Protein AF-A0A3S0XCG2-F1 (afdb_monomer)

Foldseek 3Di:
DVVVVVVVVVVVVVVVVVVVVVVVVVVVVVVVVVVVVVVVVVVVVVVVVVVVVVVVVVVVVVVVVVVVVVVVVVVVVVVVVVVVVVVVVVVVVVVVCVVVPQFPWDFDDWDDDPPWIWTWTWGDDPNDTDIDIDTDNDPVVRSVVVVVVVVPPDDDDPDDDD

Secondary structure (DSSP, 8-state):
-HHHHHHHHHHHHHHHHHHHHHHHHHHHHHHHHHHHHHHHHHHHHHHHHHHHHHHHHHHHHHHHHHHHHHHHHHHHHHHHHHHHHHHHHHHHHHHHHHHHSPP--EEEEEEE-SS-EEEEEEEEETTEEEEEEEEESSHHHHHHHHHHHHHS----------

Radius of gyration: 55.1 Å; Cα contacts (8 Å, |Δi|>4): 75; chains: 1; bounding box: 110×29×141 Å

pLDDT: mean 77.18, std 21.0, range [26.95, 97.75]

Solvent-accessible surface area (backbone atoms only — not comparable to full-atom values): 9297 Å² total; per-residue (Å²): 118,70,75,60,56,61,51,50,55,54,49,52,54,52,51,52,52,50,53,53,49,52,50,50,52,50,52,50,54,51,52,53,51,53,51,52,51,52,52,52,51,51,52,51,50,53,52,49,50,52,52,48,58,47,51,52,50,52,50,52,53,49,52,52,51,49,54,52,51,53,53,51,50,53,54,50,52,53,54,48,54,54,50,50,52,54,48,53,52,50,51,52,51,52,51,52,47,61,73,70,44,80,74,75,65,49,78,74,50,81,48,86,52,103,83,45,34,39,40,32,37,32,42,76,50,96,92,48,71,48,77,44,79,42,77,28,90,44,74,66,60,39,51,50,55,46,59,58,49,72,71,45,90,63,86,75,79,93,80,76,93,129

Structure (mmCIF, N/CA/C/O backbone):
data_AF-A0A3S0XCG2-F1
#
_entry.id   AF-A0A3S0XCG2-F1
#
loop_
_atom_site.group_PDB
_atom_site.id
_atom_site.type_symbol
_atom_site.label_atom_id
_atom_site.label_alt_id
_atom_site.label_comp_id
_atom_site.label_asym_id
_atom_site.label_entity_id
_atom_site.label_seq_id
_atom_site.pdbx_PDB_ins_code
_atom_site.Cartn_x
_atom_site.Cartn_y
_atom_site.Cartn_z
_atom_site.occupancy
_atom_site.B_iso_or_equiv
_atom_site.auth_seq_id
_atom_site.auth_comp_id
_atom_site.auth_asym_id
_atom_site.auth_atom_id
_atom_site.pdbx_PDB_model_num
ATOM 1 N N . MET A 1 1 ? 45.128 7.346 -81.185 1.00 45.97 1 MET A N 1
ATOM 2 C CA . MET A 1 1 ? 44.926 6.192 -80.279 1.00 45.97 1 MET A CA 1
ATOM 3 C C . MET A 1 1 ? 45.105 6.540 -78.795 1.00 45.97 1 MET A C 1
ATOM 5 O O . MET A 1 1 ? 44.350 6.012 -77.997 1.00 45.97 1 MET A O 1
ATOM 9 N N . LEU A 1 2 ? 45.989 7.477 -78.410 1.00 49.69 2 LEU A N 1
ATOM 10 C CA . LEU A 1 2 ? 46.191 7.889 -77.002 1.00 49.69 2 LEU A CA 1
ATOM 11 C C . LEU A 1 2 ? 44.972 8.533 -76.300 1.00 49.69 2 LEU A C 1
ATOM 13 O O . LEU A 1 2 ? 44.806 8.362 -75.099 1.00 49.69 2 LEU A O 1
ATOM 17 N N . VAL A 1 3 ? 44.083 9.217 -77.029 1.00 53.00 3 VAL A N 1
ATOM 18 C CA . VAL A 1 3 ? 42.888 9.872 -76.443 1.00 53.00 3 VAL A CA 1
ATOM 19 C C . VAL A 1 3 ? 41.839 8.861 -75.947 1.00 53.00 3 VAL A C 1
ATOM 21 O O . VAL A 1 3 ? 41.052 9.173 -75.059 1.00 53.00 3 VAL A O 1
ATOM 24 N N . ALA A 1 4 ? 41.835 7.636 -76.485 1.00 52.88 4 ALA A N 1
ATOM 25 C CA . ALA A 1 4 ? 40.902 6.592 -76.059 1.00 52.88 4 ALA A CA 1
ATOM 26 C C . ALA A 1 4 ? 41.319 5.939 -74.727 1.00 52.88 4 ALA A C 1
ATOM 28 O O . ALA A 1 4 ? 40.446 5.638 -73.918 1.00 52.88 4 ALA A O 1
ATOM 29 N N . LEU A 1 5 ? 42.629 5.799 -74.471 1.00 54.97 5 LEU A N 1
ATOM 30 C CA . LEU A 1 5 ? 43.167 5.220 -73.230 1.00 54.97 5 LEU A CA 1
ATOM 31 C C . LEU A 1 5 ? 42.939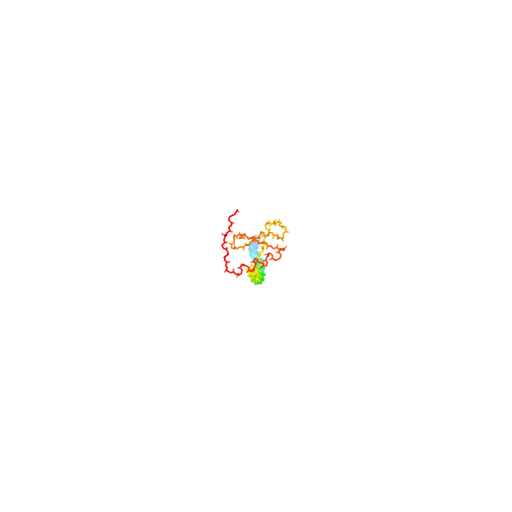 6.129 -72.010 1.00 54.97 5 LEU A C 1
ATOM 33 O O . LEU A 1 5 ? 42.501 5.662 -70.965 1.00 54.97 5 LEU A O 1
ATOM 37 N N . GLY A 1 6 ? 43.109 7.448 -72.158 1.00 61.75 6 GLY A N 1
ATOM 38 C CA . GLY A 1 6 ? 42.815 8.387 -71.065 1.00 61.75 6 GLY A CA 1
ATOM 39 C C . GLY A 1 6 ? 41.328 8.452 -70.685 1.00 61.75 6 GLY A C 1
ATOM 40 O O . GLY A 1 6 ? 40.991 8.821 -69.564 1.00 61.75 6 GLY A O 1
ATOM 41 N N . ARG A 1 7 ? 40.422 8.074 -71.599 1.00 66.00 7 ARG A N 1
ATOM 42 C CA . ARG A 1 7 ? 38.970 8.074 -71.363 1.00 66.00 7 ARG A CA 1
ATOM 43 C C . ARG A 1 7 ? 38.500 6.813 -70.630 1.00 66.00 7 ARG A C 1
ATOM 45 O O . ARG A 1 7 ? 37.572 6.913 -69.833 1.00 66.00 7 ARG A O 1
ATOM 52 N N . SER A 1 8 ? 39.137 5.662 -70.862 1.00 75.06 8 SER A N 1
ATOM 53 C CA . SER A 1 8 ? 38.868 4.434 -70.103 1.00 75.06 8 SER A CA 1
ATOM 54 C C . SER A 1 8 ? 39.362 4.534 -68.662 1.00 75.06 8 SER A C 1
ATOM 56 O O . SER A 1 8 ? 38.612 4.186 -67.756 1.00 75.06 8 SER A O 1
ATOM 58 N N . ASP A 1 9 ? 40.550 5.097 -68.430 1.00 77.75 9 ASP A N 1
ATOM 59 C CA . ASP A 1 9 ? 41.114 5.220 -67.077 1.00 77.75 9 ASP A CA 1
ATOM 60 C C . ASP A 1 9 ? 40.280 6.164 -66.195 1.00 77.75 9 ASP A C 1
ATOM 62 O O . ASP A 1 9 ? 40.005 5.872 -65.032 1.00 77.75 9 ASP A O 1
ATOM 66 N N . LEU A 1 10 ? 39.769 7.258 -66.772 1.00 82.56 10 LEU A N 1
ATOM 67 C CA . LEU A 1 10 ? 38.874 8.192 -66.079 1.00 82.56 10 LEU A CA 1
ATOM 68 C C . LEU A 1 10 ? 37.495 7.573 -65.782 1.00 82.56 10 LEU A C 1
ATOM 70 O O . LEU A 1 10 ? 36.884 7.864 -64.752 1.00 82.56 10 LEU A O 1
ATOM 74 N N . MET A 1 11 ? 36.995 6.698 -66.661 1.00 86.56 11 MET A N 1
ATOM 75 C CA . MET A 1 11 ? 35.747 5.965 -66.425 1.00 86.56 11 MET A CA 1
ATOM 76 C C . MET A 1 11 ? 35.896 4.917 -65.321 1.00 86.56 11 MET A C 1
ATOM 78 O O . MET A 1 11 ? 35.006 4.791 -64.485 1.00 86.56 11 MET A O 1
ATOM 82 N N . VAL A 1 12 ? 37.022 4.204 -65.273 1.00 87.94 12 VAL A N 1
ATOM 83 C CA . VAL A 1 12 ? 37.299 3.238 -64.199 1.00 87.94 12 VAL A CA 1
ATOM 84 C C . VAL A 1 12 ? 37.392 3.954 -62.852 1.00 87.94 12 VAL A C 1
ATOM 86 O O . VAL A 1 12 ? 36.727 3.550 -61.901 1.00 87.94 12 VAL A O 1
ATOM 89 N N . LEU A 1 13 ? 38.115 5.075 -62.791 1.00 88.06 13 LEU A N 1
ATOM 90 C CA . LEU A 1 13 ? 38.319 5.823 -61.549 1.00 88.06 13 LEU A CA 1
ATOM 91 C C . LEU A 1 13 ? 37.023 6.458 -61.017 1.00 88.06 13 LEU A C 1
ATOM 93 O O . LEU A 1 13 ? 36.779 6.477 -59.812 1.00 88.06 13 LEU A O 1
ATOM 97 N N . THR A 1 14 ? 36.149 6.937 -61.908 1.00 89.62 14 THR A N 1
ATOM 98 C CA . THR A 1 14 ? 34.826 7.450 -61.514 1.00 89.62 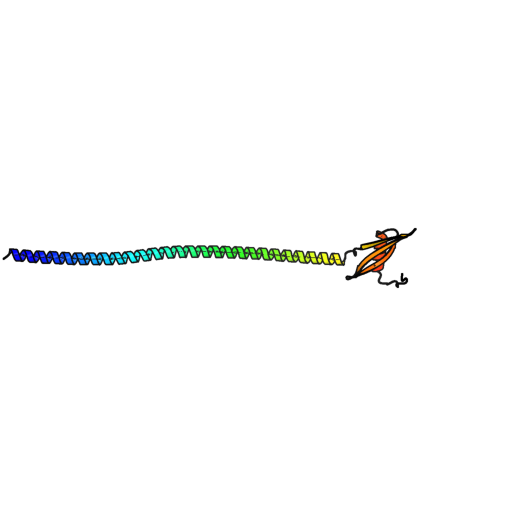14 THR A CA 1
ATOM 99 C C . THR A 1 14 ? 33.889 6.337 -61.047 1.00 89.62 14 THR A C 1
ATOM 101 O O . THR A 1 14 ? 33.181 6.526 -60.060 1.00 89.62 14 THR A O 1
ATOM 104 N N . MET A 1 15 ? 33.908 5.164 -61.688 1.00 92.56 15 MET A N 1
ATOM 105 C CA . MET A 1 15 ? 33.120 4.006 -61.250 1.00 92.56 15 MET A CA 1
ATOM 106 C C . MET A 1 15 ? 33.581 3.472 -59.893 1.00 92.56 15 MET A C 1
ATOM 108 O O . MET A 1 15 ? 32.748 3.202 -59.030 1.00 92.56 15 MET A O 1
ATOM 112 N N . GLU A 1 16 ? 34.891 3.372 -59.673 1.00 93.62 16 GLU A N 1
ATOM 113 C CA . GLU A 1 16 ? 35.458 2.963 -58.387 1.00 93.62 16 GLU A CA 1
ATOM 114 C C . GLU A 1 16 ? 35.089 3.959 -57.279 1.00 93.62 16 GLU A C 1
ATOM 116 O O . GLU A 1 16 ? 34.595 3.558 -56.224 1.00 93.62 16 GLU A O 1
ATOM 121 N N . ALA A 1 17 ? 35.206 5.265 -57.545 1.00 94.75 17 ALA A N 1
ATOM 122 C CA . ALA A 1 17 ? 34.790 6.304 -56.607 1.00 94.75 17 ALA A CA 1
ATOM 123 C C . ALA A 1 17 ? 33.288 6.233 -56.273 1.00 94.75 17 ALA A C 1
ATOM 125 O O . ALA A 1 17 ? 32.912 6.361 -55.107 1.00 94.75 17 ALA A O 1
ATOM 126 N N . LEU A 1 18 ? 32.422 5.989 -57.264 1.00 95.50 18 LEU A N 1
ATOM 127 C CA . LEU A 1 18 ? 30.980 5.821 -57.047 1.00 95.50 18 LEU A CA 1
ATOM 128 C C . LEU A 1 18 ? 30.665 4.576 -56.211 1.00 95.50 18 LEU A C 1
ATOM 130 O O . LEU A 1 18 ? 29.803 4.632 -55.333 1.00 95.50 18 LEU A O 1
ATOM 134 N N . LEU A 1 19 ? 31.369 3.469 -56.452 1.00 95.94 19 LEU A N 1
ATOM 135 C CA . LEU A 1 19 ? 31.173 2.219 -55.722 1.00 95.94 19 LEU A CA 1
ATOM 136 C C . LEU A 1 19 ? 31.630 2.351 -54.262 1.00 95.94 19 LEU A C 1
ATOM 138 O O . LEU A 1 19 ? 30.921 1.918 -53.351 1.00 95.94 19 LEU A O 1
ATOM 142 N N . LEU A 1 20 ? 32.752 3.037 -54.022 1.00 96.00 20 LEU A N 1
ATOM 143 C CA . LEU A 1 20 ? 33.210 3.388 -52.676 1.00 96.00 20 LEU A CA 1
ATOM 144 C C . LEU A 1 20 ? 32.228 4.325 -51.963 1.00 96.00 20 LEU A C 1
ATOM 146 O O . LEU A 1 20 ? 31.924 4.107 -50.791 1.00 96.00 20 LEU A O 1
ATOM 150 N N . LEU A 1 21 ? 31.683 5.326 -52.660 1.00 96.25 21 LEU A N 1
ATOM 151 C CA . LEU A 1 21 ? 30.706 6.258 -52.092 1.00 96.25 21 LEU A CA 1
ATOM 152 C C . LEU A 1 21 ? 29.400 5.536 -51.731 1.00 96.25 21 LEU A C 1
ATOM 154 O O . LEU A 1 21 ? 28.888 5.712 -50.627 1.00 96.25 21 LEU A O 1
ATOM 158 N N . ALA A 1 22 ? 28.898 4.663 -52.607 1.00 96.38 22 ALA A N 1
ATOM 159 C CA . ALA A 1 22 ? 27.726 3.834 -52.329 1.00 96.38 22 ALA A CA 1
ATOM 160 C C . ALA A 1 22 ? 27.952 2.910 -51.120 1.00 96.38 22 ALA A C 1
ATOM 162 O O . ALA A 1 22 ? 27.086 2.813 -50.246 1.00 96.38 22 ALA A O 1
ATOM 163 N N . CYS A 1 23 ? 29.131 2.287 -51.024 1.00 96.69 23 CYS A N 1
ATOM 164 C CA . CYS A 1 23 ? 29.517 1.469 -49.876 1.00 96.69 23 CYS A CA 1
ATOM 165 C C . CYS A 1 23 ? 29.572 2.302 -48.584 1.00 96.69 23 CYS A C 1
ATOM 167 O O . CYS A 1 23 ? 28.980 1.920 -47.574 1.00 96.69 23 CYS A O 1
ATOM 169 N N . ALA A 1 24 ? 30.192 3.484 -48.622 1.00 96.50 24 ALA A N 1
ATOM 170 C CA . ALA A 1 24 ? 30.278 4.385 -47.475 1.00 96.50 24 ALA A CA 1
ATOM 171 C C . ALA A 1 24 ? 28.893 4.855 -47.000 1.00 96.50 24 ALA A C 1
ATOM 173 O O . ALA A 1 24 ? 28.613 4.829 -45.802 1.00 96.50 24 ALA A O 1
ATOM 174 N N . VAL A 1 25 ? 27.998 5.224 -47.924 1.00 97.25 25 VAL A N 1
ATO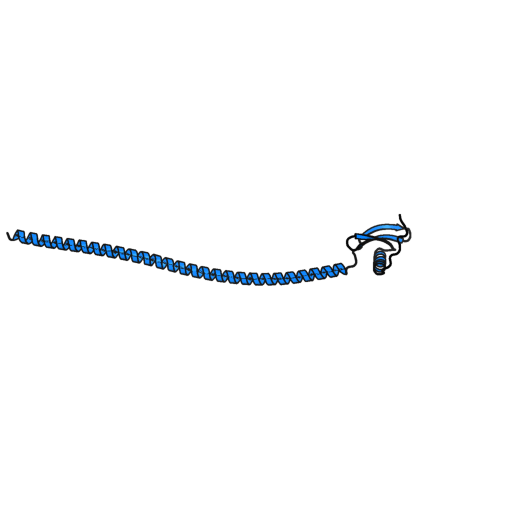M 175 C CA . VAL A 1 25 ? 26.610 5.599 -47.605 1.00 97.25 25 VAL A CA 1
ATOM 176 C C . VAL A 1 25 ? 25.858 4.426 -46.981 1.00 97.25 25 VAL A C 1
ATOM 178 O O . VAL A 1 25 ? 25.128 4.615 -46.007 1.00 97.25 25 VAL A O 1
ATOM 181 N N . TRP A 1 26 ? 26.051 3.208 -47.492 1.00 97.50 26 TRP A N 1
ATOM 182 C CA . TRP A 1 26 ? 25.411 2.016 -46.941 1.00 97.50 26 TRP A CA 1
ATOM 183 C C . TRP A 1 26 ? 25.896 1.699 -45.520 1.00 97.50 26 TRP A C 1
ATOM 185 O O . TRP A 1 26 ? 25.076 1.456 -44.630 1.00 97.50 26 TRP A O 1
ATOM 195 N N . VAL A 1 27 ? 27.208 1.780 -45.275 1.00 96.62 27 VAL A N 1
ATOM 196 C CA . VAL A 1 27 ? 27.793 1.606 -43.937 1.00 96.62 27 VAL A CA 1
ATOM 197 C C . VAL A 1 27 ? 27.284 2.687 -42.983 1.00 96.62 27 VAL A C 1
ATOM 199 O O . VAL A 1 27 ? 26.816 2.359 -41.894 1.00 96.62 27 VAL A O 1
ATOM 202 N N . LEU A 1 28 ? 27.285 3.958 -43.398 1.00 96.94 28 LEU A N 1
ATOM 203 C CA . LEU A 1 28 ? 26.755 5.065 -42.595 1.00 96.94 28 LEU A CA 1
ATOM 204 C C . LEU A 1 28 ? 25.277 4.854 -42.250 1.00 96.94 28 LEU A C 1
ATOM 206 O O . LEU A 1 28 ? 24.898 4.974 -41.087 1.00 96.94 28 LEU A O 1
ATOM 210 N N . ALA A 1 29 ? 24.445 4.475 -43.222 1.00 96.31 29 ALA A N 1
ATOM 211 C CA . ALA A 1 29 ? 23.031 4.192 -42.987 1.00 96.31 29 ALA A CA 1
ATOM 212 C C . ALA A 1 29 ? 22.830 3.016 -42.014 1.00 96.31 29 ALA A C 1
ATOM 214 O O . ALA A 1 29 ? 21.950 3.070 -41.152 1.00 96.31 29 ALA A O 1
ATOM 215 N N . SER A 1 30 ? 23.653 1.969 -42.121 1.00 96.50 30 SER A N 1
ATOM 216 C CA . SER A 1 30 ? 23.628 0.822 -41.209 1.00 96.50 30 SER A CA 1
ATOM 217 C C . SER A 1 30 ? 23.987 1.230 -39.776 1.00 96.50 30 SER A C 1
ATOM 219 O O . SER A 1 30 ? 23.234 0.956 -38.839 1.00 96.50 30 SER A O 1
ATOM 221 N N . VAL A 1 31 ? 25.078 1.984 -39.609 1.00 97.06 31 VAL A N 1
ATOM 222 C CA . VAL A 1 31 ? 25.526 2.499 -38.308 1.00 97.06 31 VAL A CA 1
ATOM 223 C C . VAL A 1 31 ? 24.465 3.414 -37.689 1.00 97.06 31 VAL A C 1
ATOM 225 O O . VAL A 1 31 ? 24.090 3.216 -36.534 1.00 97.06 31 VAL A O 1
ATOM 228 N N . VAL A 1 32 ? 23.896 4.349 -38.457 1.00 97.06 32 VAL A N 1
ATOM 229 C CA . VAL A 1 32 ? 22.828 5.250 -37.983 1.00 97.06 32 VAL A CA 1
ATOM 230 C C . VAL A 1 32 ? 21.601 4.470 -37.504 1.00 97.06 32 VAL A C 1
ATOM 232 O O . VAL A 1 32 ? 21.057 4.787 -36.444 1.00 97.06 32 VAL A O 1
ATOM 235 N N . ARG A 1 33 ? 21.179 3.419 -38.223 1.00 95.88 33 ARG A N 1
ATOM 236 C CA . ARG A 1 33 ? 20.067 2.560 -37.777 1.00 95.88 33 ARG A CA 1
ATOM 237 C C . ARG A 1 33 ? 20.380 1.896 -36.441 1.00 95.88 33 ARG A C 1
ATOM 239 O O . ARG A 1 33 ? 19.553 1.966 -35.531 1.00 95.88 33 ARG A O 1
ATOM 246 N N . ILE A 1 34 ? 21.570 1.318 -36.287 1.00 96.06 34 ILE A N 1
ATOM 247 C CA . ILE A 1 34 ? 21.986 0.664 -35.038 1.00 96.06 34 ILE A CA 1
ATOM 248 C C . ILE A 1 34 ? 22.002 1.673 -33.880 1.00 96.06 34 ILE A C 1
ATOM 250 O O . ILE A 1 34 ? 21.399 1.418 -32.837 1.00 96.06 34 ILE A O 1
ATOM 254 N N . LEU A 1 35 ? 22.601 2.852 -34.075 1.00 96.56 35 LEU A N 1
ATOM 255 C CA . LEU A 1 35 ? 22.609 3.922 -33.071 1.00 96.56 35 LEU A CA 1
ATOM 256 C C . LEU A 1 35 ? 21.195 4.367 -32.689 1.00 96.56 35 LEU A C 1
ATOM 258 O O . LEU A 1 35 ? 20.906 4.529 -31.504 1.00 96.56 35 LEU A O 1
ATOM 262 N N . SER A 1 36 ? 20.294 4.515 -33.663 1.00 95.50 36 SER A N 1
ATOM 263 C CA . SER A 1 36 ? 18.904 4.894 -33.394 1.00 95.50 36 SER A CA 1
ATOM 264 C C . SER A 1 36 ? 18.187 3.865 -32.511 1.00 95.50 36 SER A C 1
ATOM 266 O O . SER A 1 36 ? 17.509 4.243 -31.552 1.00 95.50 36 SER A O 1
ATOM 268 N N . HIS A 1 37 ? 18.412 2.568 -32.752 1.00 96.56 37 HIS A N 1
ATOM 269 C CA . HIS A 1 37 ? 17.872 1.492 -31.924 1.00 96.56 37 HIS A CA 1
ATOM 27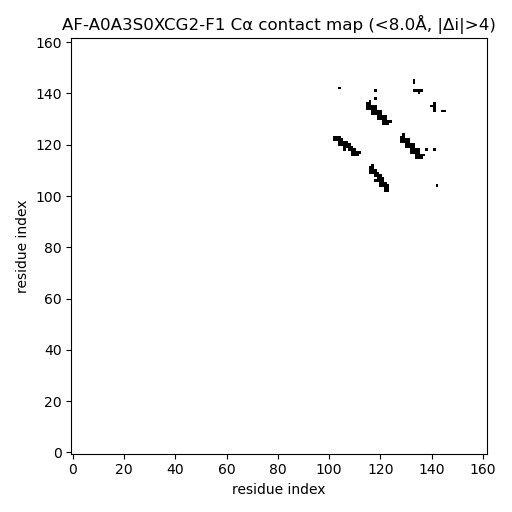0 C C . HIS A 1 37 ? 18.460 1.504 -30.512 1.00 96.56 37 HIS A C 1
ATOM 272 O O . HIS A 1 37 ? 17.710 1.399 -29.540 1.00 96.56 37 HIS A O 1
ATOM 278 N N . ILE A 1 38 ? 19.775 1.686 -30.375 1.00 96.44 38 ILE A N 1
ATOM 279 C CA . ILE A 1 38 ? 20.435 1.765 -29.065 1.00 96.44 38 ILE A CA 1
ATOM 280 C C . ILE A 1 38 ? 19.882 2.947 -28.263 1.00 96.44 38 ILE A C 1
ATOM 282 O O . ILE A 1 38 ? 19.510 2.778 -27.101 1.00 96.44 38 ILE A O 1
ATOM 286 N N . LEU A 1 39 ? 19.753 4.125 -28.880 1.00 96.06 39 LEU A N 1
ATOM 287 C CA . LEU A 1 39 ? 19.191 5.310 -28.229 1.00 96.06 39 LEU A CA 1
ATOM 288 C C . LEU A 1 39 ? 17.729 5.097 -27.818 1.00 96.06 39 LEU A C 1
ATOM 290 O O . LEU A 1 39 ? 17.338 5.485 -26.716 1.00 96.06 39 LEU A O 1
ATOM 294 N N . ALA A 1 40 ? 16.919 4.449 -28.660 1.00 96.44 40 ALA A N 1
ATOM 295 C CA . ALA A 1 40 ? 15.537 4.112 -28.325 1.00 96.44 40 ALA A CA 1
ATOM 296 C C . ALA A 1 40 ? 15.458 3.159 -27.118 1.00 96.44 40 ALA A C 1
ATOM 298 O O . ALA A 1 40 ? 14.681 3.395 -26.188 1.00 96.44 40 ALA A O 1
ATOM 299 N N . VAL A 1 41 ? 16.303 2.124 -27.084 1.00 97.00 41 VAL A N 1
ATOM 300 C CA . VAL A 1 41 ? 16.386 1.182 -25.959 1.00 97.00 41 VAL A CA 1
ATOM 301 C C . VAL A 1 41 ? 16.868 1.882 -24.688 1.00 97.00 41 VAL A C 1
ATOM 303 O O . VAL A 1 41 ? 16.275 1.686 -23.629 1.00 97.00 41 VAL A O 1
ATOM 306 N N . GLN A 1 42 ? 17.881 2.747 -24.771 1.00 96.31 42 GLN A N 1
ATOM 307 C CA . GLN A 1 42 ? 18.371 3.514 -23.622 1.00 96.31 42 GLN A CA 1
ATOM 308 C C . GLN A 1 42 ? 17.301 4.451 -23.052 1.00 96.31 42 GLN A C 1
ATOM 310 O O . GLN A 1 42 ? 17.116 4.497 -21.835 1.00 96.31 42 GLN A O 1
ATOM 315 N N . ARG A 1 43 ? 16.541 5.147 -23.910 1.00 95.81 43 ARG A N 1
ATOM 316 C CA . ARG A 1 43 ? 15.398 5.976 -23.486 1.00 95.81 43 ARG A CA 1
ATOM 317 C C . ARG A 1 43 ? 14.316 5.144 -22.805 1.00 95.81 43 ARG A C 1
ATOM 319 O O . ARG A 1 43 ? 13.782 5.546 -21.774 1.00 95.81 43 ARG A O 1
ATOM 326 N N . ARG A 1 44 ? 14.006 3.963 -23.347 1.00 96.00 44 ARG A N 1
ATOM 327 C CA . ARG A 1 44 ? 13.023 3.058 -22.740 1.00 96.00 44 ARG A CA 1
ATOM 328 C C . ARG A 1 44 ? 13.506 2.533 -21.389 1.00 96.00 44 ARG A C 1
ATOM 330 O O . ARG A 1 44 ? 12.726 2.507 -20.442 1.00 96.00 44 ARG A O 1
ATOM 337 N N . ARG A 1 45 ? 14.787 2.179 -21.274 1.00 96.94 45 ARG A N 1
ATOM 338 C CA . ARG A 1 45 ? 15.399 1.704 -20.026 1.00 96.94 45 ARG A CA 1
ATOM 339 C C . ARG A 1 45 ? 15.419 2.788 -18.952 1.00 96.94 45 ARG A C 1
ATOM 341 O O . ARG A 1 45 ? 15.068 2.503 -17.812 1.00 96.94 45 ARG A O 1
ATOM 348 N N . SER A 1 46 ? 15.772 4.025 -19.301 1.00 95.75 46 SER A N 1
ATOM 349 C CA . SER A 1 46 ? 15.756 5.137 -18.343 1.00 95.75 46 SER A CA 1
ATOM 350 C C . SER A 1 46 ? 14.335 5.491 -17.904 1.00 95.75 46 SER A C 1
ATOM 352 O O . SER A 1 46 ? 14.104 5.728 -16.721 1.00 95.75 46 SER A O 1
ATOM 354 N N . SER A 1 47 ? 13.359 5.454 -18.819 1.00 96.56 47 SER A N 1
ATOM 355 C CA . SER A 1 47 ? 11.942 5.614 -18.475 1.00 96.56 47 SER A CA 1
ATOM 356 C C . SER A 1 47 ? 11.453 4.509 -17.535 1.00 96.56 47 SER A C 1
ATOM 358 O O . SER A 1 47 ? 10.798 4.808 -16.538 1.00 96.56 47 SER A O 1
ATOM 360 N N . LEU A 1 48 ? 11.812 3.251 -17.806 1.00 96.88 48 LEU A N 1
ATOM 361 C CA . LEU A 1 48 ? 11.440 2.117 -16.963 1.00 96.88 48 LEU A CA 1
ATOM 362 C C . LEU A 1 48 ? 12.079 2.211 -15.573 1.00 96.88 48 LEU A C 1
ATOM 364 O O . LEU A 1 48 ? 11.386 2.014 -14.586 1.00 96.88 48 LEU A O 1
ATOM 368 N N . SER A 1 49 ? 13.360 2.576 -15.488 1.00 97.12 49 SER A N 1
ATOM 369 C CA . SER A 1 49 ? 14.041 2.788 -14.206 1.00 97.12 49 SER A CA 1
ATOM 370 C C . SER A 1 49 ? 13.395 3.914 -13.401 1.00 97.12 49 SER A C 1
ATOM 372 O O . SER A 1 49 ? 13.153 3.741 -12.213 1.00 97.12 49 SER A O 1
ATOM 374 N N . LYS A 1 50 ? 13.025 5.034 -14.037 1.00 96.75 50 LYS A N 1
ATOM 375 C CA . LYS A 1 50 ? 12.284 6.104 -13.351 1.00 96.75 50 LYS A CA 1
ATOM 376 C C . LYS A 1 50 ? 10.956 5.598 -12.791 1.00 96.75 50 LYS A C 1
ATOM 378 O O . LYS A 1 50 ? 10.671 5.864 -11.632 1.00 96.75 50 LYS A O 1
ATOM 383 N N . ARG A 1 51 ? 10.182 4.851 -13.588 1.00 96.75 51 ARG A N 1
ATOM 384 C CA . ARG A 1 51 ? 8.903 4.259 -13.156 1.00 96.75 51 ARG A CA 1
ATOM 385 C C . ARG A 1 51 ? 9.076 3.237 -12.035 1.00 96.75 51 ARG A C 1
ATOM 387 O O . ARG A 1 51 ? 8.248 3.169 -11.139 1.00 96.75 51 ARG A O 1
ATOM 394 N N . HIS A 1 52 ? 10.139 2.444 -12.084 1.00 97.12 52 HIS A N 1
ATOM 395 C CA . HIS A 1 52 ? 10.451 1.494 -11.024 1.00 97.12 52 HIS A CA 1
ATOM 396 C C . HIS A 1 52 ? 10.749 2.228 -9.715 1.00 97.12 52 HIS A C 1
ATOM 398 O O . HIS A 1 52 ? 10.102 1.958 -8.713 1.00 97.12 52 HIS A O 1
ATOM 404 N N . ASN A 1 53 ? 11.608 3.248 -9.760 1.00 96.44 53 ASN A N 1
ATOM 405 C CA . ASN A 1 53 ? 11.951 4.045 -8.584 1.00 96.44 53 ASN A CA 1
ATOM 406 C C . ASN A 1 53 ? 10.759 4.854 -8.039 1.00 96.44 53 ASN A C 1
ATOM 408 O O . ASN A 1 53 ? 10.760 5.230 -6.872 1.00 96.44 53 ASN A O 1
ATOM 412 N N . THR A 1 54 ? 9.774 5.220 -8.869 1.00 97.25 54 THR A N 1
ATOM 413 C CA . THR A 1 54 ? 8.534 5.835 -8.365 1.00 97.25 54 THR A CA 1
ATOM 414 C C . THR A 1 54 ? 7.656 4.798 -7.684 1.00 97.25 54 THR A C 1
ATOM 416 O O . THR A 1 54 ? 7.219 5.042 -6.571 1.00 97.25 54 THR A O 1
ATOM 419 N N . LEU A 1 55 ? 7.476 3.620 -8.293 1.00 97.25 55 LEU A N 1
ATOM 420 C CA . LEU A 1 55 ? 6.691 2.536 -7.696 1.00 97.25 55 LEU A CA 1
ATOM 421 C C . LEU A 1 55 ? 7.288 2.038 -6.378 1.00 97.25 55 LEU A C 1
ATOM 423 O O . LEU A 1 55 ? 6.544 1.726 -5.458 1.00 97.25 55 LEU A O 1
ATOM 427 N N . GLU A 1 56 ? 8.614 1.975 -6.276 1.00 97.75 56 GLU A N 1
ATOM 428 C CA . GLU A 1 56 ? 9.311 1.600 -5.045 1.00 97.75 56 GLU A CA 1
ATOM 429 C C . GLU A 1 56 ? 9.021 2.600 -3.918 1.00 97.75 56 GLU A C 1
ATOM 431 O O . GLU A 1 56 ? 8.598 2.196 -2.839 1.00 97.75 56 GLU A O 1
ATOM 436 N N . ARG A 1 57 ? 9.113 3.907 -4.199 1.00 96.81 57 ARG A N 1
ATOM 437 C CA . ARG A 1 57 ? 8.740 4.950 -3.229 1.00 96.81 57 ARG A CA 1
ATOM 438 C C . ARG A 1 57 ? 7.262 4.896 -2.861 1.00 96.81 57 ARG A C 1
ATOM 440 O O . ARG A 1 57 ? 6.924 5.003 -1.687 1.00 96.81 57 ARG A O 1
ATOM 447 N N . ASP A 1 58 ? 6.379 4.716 -3.839 1.00 97.31 58 ASP A N 1
ATOM 448 C CA . ASP A 1 58 ? 4.942 4.619 -3.586 1.00 97.31 58 ASP A CA 1
ATOM 449 C C . ASP A 1 58 ? 4.643 3.412 -2.681 1.00 97.31 58 ASP A C 1
ATOM 451 O O . ASP A 1 58 ? 3.918 3.543 -1.697 1.00 97.31 58 ASP A O 1
ATOM 455 N N . LEU A 1 59 ? 5.277 2.261 -2.926 1.00 97.56 59 LEU A N 1
ATOM 456 C CA . LEU A 1 59 ? 5.161 1.084 -2.063 1.00 97.56 59 LEU A CA 1
ATOM 457 C C . LEU A 1 59 ? 5.672 1.347 -0.645 1.00 97.56 59 LEU A C 1
ATOM 459 O O . LEU A 1 59 ? 4.991 0.978 0.310 1.00 97.56 59 LEU A O 1
ATOM 463 N N . GLU A 1 60 ? 6.824 1.997 -0.488 1.00 97.31 60 GLU A N 1
ATOM 464 C CA . GLU A 1 60 ? 7.352 2.367 0.831 1.00 97.31 60 GLU A CA 1
ATOM 465 C C . GLU A 1 60 ? 6.390 3.292 1.589 1.00 97.31 60 GLU A C 1
ATOM 467 O O . GLU A 1 60 ? 6.125 3.078 2.775 1.00 97.31 60 GLU A O 1
ATOM 472 N N . THR A 1 61 ? 5.808 4.287 0.910 1.00 97.31 61 THR A N 1
ATOM 473 C CA . THR A 1 61 ? 4.835 5.199 1.534 1.00 97.31 61 THR A CA 1
ATOM 474 C C . THR A 1 61 ? 3.551 4.483 1.941 1.00 97.31 61 THR A C 1
ATOM 476 O O . THR A 1 61 ? 3.059 4.697 3.051 1.00 97.31 61 THR A O 1
ATOM 479 N N . VAL A 1 62 ? 3.038 3.580 1.099 1.00 97.25 62 VAL A N 1
ATOM 480 C CA . VAL A 1 62 ? 1.858 2.765 1.412 1.00 97.25 62 VAL A CA 1
ATOM 481 C C . VAL A 1 62 ? 2.151 1.830 2.581 1.00 97.25 62 VAL A C 1
ATOM 483 O O . VAL A 1 62 ? 1.352 1.766 3.510 1.00 97.25 62 VAL A O 1
ATOM 486 N N . GLN A 1 63 ? 3.306 1.161 2.605 1.00 97.44 63 GLN A N 1
ATOM 487 C CA . GLN A 1 63 ? 3.698 0.311 3.734 1.00 97.44 63 GLN A CA 1
ATOM 488 C C . GLN A 1 63 ? 3.789 1.101 5.042 1.00 97.44 63 GLN A C 1
ATOM 490 O O . GLN A 1 63 ? 3.329 0.628 6.082 1.00 97.44 63 GLN A O 1
ATOM 495 N N . HIS A 1 64 ? 4.347 2.313 5.007 1.00 97.06 64 HIS A N 1
ATOM 496 C CA . HIS A 1 64 ? 4.369 3.186 6.177 1.00 97.06 64 HIS A CA 1
ATOM 497 C C . HIS A 1 64 ? 2.966 3.600 6.625 1.00 97.06 64 HIS A C 1
ATOM 499 O O . HIS A 1 64 ? 2.683 3.566 7.823 1.00 97.06 64 HIS A O 1
ATOM 505 N N . SER A 1 65 ? 2.088 3.946 5.682 1.00 97.31 65 SER A N 1
ATOM 506 C CA . SER A 1 65 ? 0.699 4.303 5.975 1.00 97.31 65 SER A CA 1
ATOM 507 C C . SER A 1 65 ? -0.071 3.136 6.594 1.00 97.31 65 SER A C 1
ATOM 509 O O . SER A 1 65 ? -0.737 3.326 7.609 1.00 97.31 65 SER A O 1
ATOM 511 N N . VAL A 1 66 ? 0.088 1.922 6.058 1.00 97.19 66 VAL A N 1
ATOM 512 C CA . VAL A 1 66 ? -0.533 0.707 6.603 1.00 97.19 66 VAL A CA 1
ATOM 513 C C . VAL A 1 66 ? -0.066 0.461 8.034 1.00 97.19 66 VAL A C 1
ATOM 515 O O . VAL A 1 66 ? -0.899 0.324 8.920 1.00 97.19 66 VAL A O 1
ATOM 518 N N . ARG A 1 67 ? 1.245 0.514 8.305 1.00 96.81 67 ARG A N 1
ATOM 519 C CA . ARG A 1 67 ? 1.771 0.343 9.674 1.00 96.81 67 ARG A CA 1
ATOM 520 C C . ARG A 1 67 ? 1.227 1.392 10.646 1.00 96.81 67 ARG A C 1
ATOM 522 O O . ARG A 1 67 ? 0.935 1.078 11.798 1.00 96.81 67 ARG A O 1
ATOM 529 N N . GLN A 1 68 ? 1.083 2.641 10.199 1.00 96.56 68 GLN A N 1
ATOM 530 C CA . GLN A 1 68 ? 0.470 3.692 11.015 1.00 96.56 68 GLN A CA 1
ATOM 531 C C . GLN A 1 68 ? -1.005 3.390 11.298 1.00 96.56 68 GLN A C 1
ATOM 533 O O . GLN A 1 68 ? -1.427 3.485 12.450 1.00 96.56 68 GLN A O 1
ATOM 538 N N . GLN A 1 69 ? -1.771 2.979 10.287 1.00 96.56 69 GLN A N 1
ATOM 539 C CA . GLN A 1 69 ? -3.177 2.606 10.449 1.00 96.56 69 GLN A CA 1
ATOM 540 C C . GLN A 1 69 ? -3.350 1.388 11.359 1.00 96.56 69 GLN A C 1
ATOM 542 O O . GLN A 1 69 ? -4.197 1.425 12.243 1.00 96.56 69 GLN A O 1
ATOM 547 N N . GLU A 1 70 ? -2.521 0.356 11.218 1.00 97.31 70 GLU A N 1
ATOM 548 C CA . GLU A 1 70 ? -2.512 -0.812 12.107 1.00 97.31 70 GLU A CA 1
ATOM 549 C C . GLU A 1 70 ? -2.231 -0.408 13.557 1.00 97.31 70 GLU A C 1
ATOM 551 O O . GLU A 1 70 ? -2.932 -0.840 14.471 1.00 97.31 70 GLU A O 1
ATOM 556 N N . SER A 1 71 ? -1.253 0.477 13.784 1.00 96.62 71 SER A N 1
ATOM 557 C CA . SER A 1 71 ? -0.973 0.980 15.131 1.00 96.62 71 SER A CA 1
ATOM 558 C C . SER A 1 71 ? -2.154 1.765 15.712 1.00 96.62 71 SER A C 1
ATOM 560 O O . SER A 1 71 ? -2.509 1.570 16.875 1.00 96.62 71 SER A O 1
ATOM 562 N N . ALA A 1 72 ? -2.814 2.593 14.894 1.00 96.44 72 ALA A N 1
ATOM 563 C CA . ALA A 1 72 ? -3.992 3.347 15.299 1.00 96.44 72 ALA A CA 1
ATOM 564 C C . ALA A 1 72 ? -5.169 2.412 15.616 1.00 96.44 72 ALA A C 1
ATOM 566 O O . ALA A 1 72 ? -5.791 2.553 16.669 1.00 96.44 72 ALA A O 1
ATOM 567 N N . LEU A 1 73 ? -5.427 1.409 14.773 1.00 97.19 73 LEU A N 1
ATOM 568 C CA . LEU A 1 73 ? -6.447 0.389 15.021 1.00 97.19 73 LEU A CA 1
ATOM 569 C C . LEU A 1 73 ? -6.189 -0.333 16.338 1.00 97.19 73 LEU A C 1
ATOM 571 O O . LEU A 1 73 ? -7.087 -0.402 17.171 1.00 97.19 73 LEU A O 1
ATOM 575 N N . HIS A 1 74 ? -4.950 -0.752 16.595 1.00 96.62 74 HIS A N 1
ATOM 576 C CA . HIS A 1 74 ? -4.629 -1.434 17.842 1.00 96.62 74 HIS A CA 1
ATOM 577 C C . HIS A 1 74 ? -4.848 -0.537 19.075 1.00 96.62 74 HIS A C 1
ATOM 579 O O . HIS A 1 74 ? -5.298 -1.008 20.122 1.00 96.62 74 HIS A O 1
ATOM 585 N N . THR A 1 75 ? -4.576 0.771 18.975 1.00 96.56 75 THR A N 1
ATOM 586 C CA . THR A 1 75 ? -4.896 1.709 20.068 1.00 96.56 75 THR A CA 1
ATOM 587 C C . THR A 1 75 ? -6.400 1.865 20.290 1.00 96.56 75 THR A C 1
ATOM 589 O O . THR A 1 75 ? -6.839 1.891 21.440 1.00 96.56 75 THR A O 1
ATOM 592 N N . VAL A 1 76 ? -7.194 1.913 19.216 1.00 96.81 76 VAL A N 1
ATOM 593 C CA . VAL A 1 76 ? -8.659 2.008 19.295 1.00 96.81 76 VAL A CA 1
ATOM 594 C C . VAL A 1 76 ? -9.255 0.725 19.866 1.00 96.81 76 VAL A C 1
ATOM 596 O O . VAL A 1 76 ? -10.110 0.801 20.741 1.00 96.81 76 VAL A O 1
ATOM 599 N N . GLU A 1 77 ? -8.768 -0.444 19.453 1.00 97.38 77 GLU A N 1
ATOM 600 C CA . GLU A 1 77 ? -9.185 -1.737 20.004 1.00 97.38 77 GLU A CA 1
ATOM 601 C C . GLU A 1 77 ? -8.929 -1.825 21.510 1.00 97.38 77 GLU A C 1
ATOM 603 O O . GLU A 1 77 ? -9.809 -2.242 22.260 1.00 97.38 77 GLU A O 1
ATOM 608 N N . LYS A 1 78 ? -7.759 -1.371 21.983 1.00 96.50 78 LYS A N 1
ATOM 609 C CA . LYS A 1 78 ? -7.460 -1.316 23.424 1.00 96.50 78 LYS A CA 1
ATOM 610 C C . LYS A 1 78 ? -8.405 -0.378 24.172 1.00 96.50 78 LYS A C 1
ATOM 612 O O . LYS A 1 78 ? -8.876 -0.723 25.252 1.00 96.50 78 LYS A O 1
ATOM 617 N N . ALA A 1 79 ? -8.689 0.795 23.607 1.00 96.31 79 ALA A N 1
ATOM 618 C CA . ALA A 1 79 ? -9.631 1.737 24.203 1.00 96.31 79 ALA A CA 1
ATOM 619 C C . ALA A 1 79 ? -11.057 1.165 24.246 1.00 96.31 79 ALA A C 1
ATOM 621 O O . ALA A 1 79 ? -11.757 1.338 25.242 1.00 96.31 79 ALA A O 1
ATOM 622 N N . PHE A 1 80 ? -11.471 0.449 23.199 1.00 96.25 80 PHE A N 1
ATOM 623 C CA . PHE A 1 80 ? -12.768 -0.217 23.144 1.00 96.25 80 PHE A CA 1
ATOM 624 C C . PHE A 1 80 ? -12.870 -1.341 24.178 1.00 96.25 80 PHE A C 1
ATOM 626 O O . PHE A 1 80 ? -13.854 -1.399 24.906 1.00 96.25 80 PHE A O 1
ATOM 633 N N . ALA A 1 81 ? -11.833 -2.174 24.311 1.00 96.69 81 ALA A N 1
ATOM 634 C CA . ALA A 1 81 ? -11.779 -3.221 25.330 1.00 96.69 81 ALA A CA 1
ATOM 635 C C . ALA A 1 81 ? -11.894 -2.646 26.753 1.00 96.69 81 ALA A C 1
ATOM 637 O O . ALA A 1 81 ? -12.685 -3.143 27.548 1.00 96.69 81 ALA A O 1
ATOM 638 N N . ALA A 1 82 ? -11.185 -1.550 27.050 1.00 96.00 82 ALA A N 1
ATOM 639 C CA . ALA A 1 82 ? -11.296 -0.874 28.344 1.00 96.00 82 ALA A CA 1
ATOM 640 C C . ALA A 1 82 ? -12.712 -0.321 28.595 1.00 96.00 82 ALA A C 1
ATOM 642 O O . ALA A 1 82 ? -13.242 -0.432 29.697 1.00 96.00 82 ALA A O 1
ATOM 643 N N . LYS A 1 83 ? -13.360 0.248 27.570 1.00 95.12 83 LYS A N 1
ATOM 644 C CA . LYS A 1 83 ? -14.744 0.735 27.685 1.00 95.12 83 LYS A CA 1
ATOM 645 C C . LYS A 1 83 ? -15.757 -0.390 27.853 1.00 95.12 83 LYS A C 1
ATOM 647 O O . LYS A 1 83 ? -16.730 -0.211 28.576 1.00 95.12 83 LYS A O 1
ATOM 652 N N . GLN A 1 84 ? -15.522 -1.532 27.219 1.00 96.50 84 GLN A N 1
ATOM 653 C CA . GLN A 1 84 ? -16.344 -2.720 27.399 1.00 96.50 84 GLN A CA 1
ATOM 654 C C . GLN A 1 84 ? -16.260 -3.231 28.845 1.00 96.50 84 GLN A C 1
ATOM 656 O O . GLN A 1 84 ? -17.292 -3.497 29.449 1.00 96.50 84 GLN A O 1
ATOM 661 N N . GLU A 1 85 ? -15.060 -3.271 29.430 1.00 95.75 85 GLU A N 1
ATOM 662 C CA . GLU A 1 85 ? -14.864 -3.644 30.838 1.00 95.75 85 GLU A CA 1
ATOM 663 C C . GLU A 1 85 ? -15.561 -2.660 31.800 1.00 95.75 85 GLU A C 1
ATOM 665 O O . GLU A 1 85 ? -16.238 -3.075 32.741 1.00 95.75 85 GLU A O 1
ATOM 670 N N . GLU A 1 86 ? -15.475 -1.349 31.536 1.00 95.31 86 GLU A N 1
ATOM 671 C CA . GLU A 1 86 ? -16.219 -0.333 32.297 1.00 95.31 86 GLU A CA 1
ATOM 672 C C . GLU A 1 86 ? -17.744 -0.535 32.208 1.00 95.31 86 GLU A C 1
ATOM 674 O O . GLU A 1 86 ? -18.446 -0.383 33.212 1.00 95.31 86 GLU A O 1
ATOM 679 N N . LEU A 1 87 ? -18.266 -0.875 31.023 1.00 95.12 87 LEU A N 1
ATOM 680 C CA . LEU A 1 87 ? -19.692 -1.150 30.819 1.00 95.12 87 LEU A CA 1
ATOM 681 C C . LEU A 1 87 ? -20.135 -2.405 31.568 1.00 95.12 87 LEU A C 1
ATOM 683 O O . LEU A 1 87 ? -21.153 -2.366 32.252 1.00 95.12 87 LEU A O 1
ATOM 687 N N . GLU A 1 88 ? -19.362 -3.485 31.502 1.00 94.81 88 GLU A N 1
ATOM 688 C CA . GLU A 1 88 ? -19.652 -4.722 32.233 1.00 94.81 88 GLU A CA 1
ATOM 689 C C . GLU A 1 88 ? -19.661 -4.487 33.751 1.00 94.81 88 GLU A C 1
ATOM 691 O O . GLU A 1 88 ? -20.558 -4.958 34.455 1.00 94.81 88 GLU A O 1
ATOM 696 N N . ALA A 1 89 ? -18.729 -3.679 34.267 1.00 93.56 89 ALA A N 1
ATOM 697 C CA . ALA A 1 89 ? -18.728 -3.274 35.671 1.00 93.56 89 ALA A CA 1
ATOM 698 C C . ALA A 1 89 ? -19.963 -2.422 36.033 1.00 93.56 89 ALA A C 1
ATOM 700 O O . ALA A 1 89 ? -20.583 -2.619 37.086 1.00 93.56 89 ALA A O 1
ATOM 701 N N . ALA A 1 90 ? -20.365 -1.491 35.164 1.00 91.62 90 ALA A N 1
ATOM 702 C CA . ALA A 1 90 ? -21.571 -0.687 35.357 1.00 91.62 90 ALA A CA 1
ATOM 703 C C . ALA A 1 90 ? -22.850 -1.547 35.326 1.00 91.62 90 ALA A C 1
ATOM 705 O O . ALA A 1 90 ? -23.746 -1.374 36.153 1.00 91.62 90 ALA A O 1
ATOM 706 N N . GLU A 1 91 ? -22.936 -2.525 34.428 1.00 92.00 91 GLU A N 1
ATOM 707 C CA . GLU A 1 91 ? -24.053 -3.469 34.375 1.00 92.00 91 GLU A CA 1
ATOM 708 C C . GLU A 1 91 ? -24.110 -4.358 35.619 1.00 92.00 91 GLU A C 1
ATOM 710 O O . GLU A 1 91 ? -25.185 -4.536 36.196 1.00 92.00 91 GLU A O 1
ATOM 715 N N . ALA A 1 92 ? -22.963 -4.857 36.089 1.00 89.38 92 ALA A N 1
ATOM 716 C CA . ALA A 1 92 ? -22.882 -5.643 37.316 1.00 89.38 92 ALA A CA 1
ATOM 717 C C . ALA A 1 92 ? -23.330 -4.834 38.544 1.00 89.38 92 ALA A C 1
ATOM 719 O O . ALA A 1 92 ? -24.093 -5.332 39.376 1.00 89.38 92 ALA A O 1
ATOM 720 N N . THR A 1 93 ? -22.918 -3.565 38.644 1.00 86.69 93 THR A N 1
ATOM 721 C CA . THR A 1 93 ? -23.364 -2.678 39.732 1.00 86.69 93 THR A CA 1
ATOM 722 C C . THR A 1 93 ? -24.858 -2.368 39.644 1.00 86.69 93 THR A C 1
ATOM 724 O O . THR A 1 93 ? -25.547 -2.437 40.661 1.00 86.69 93 THR A O 1
ATOM 727 N N . LEU A 1 94 ? -25.405 -2.120 38.449 1.00 85.50 94 LEU A N 1
ATOM 728 C CA . LEU A 1 94 ? -26.849 -1.951 38.252 1.00 85.50 94 LEU A CA 1
ATOM 729 C C . LEU A 1 94 ? -27.637 -3.216 38.607 1.00 85.50 94 LEU A C 1
ATOM 731 O O . LEU A 1 94 ? -28.695 -3.121 39.229 1.00 85.50 94 LEU A O 1
ATOM 735 N N . ALA A 1 95 ? -27.140 -4.399 38.246 1.00 81.81 95 ALA A N 1
ATOM 736 C CA . ALA A 1 95 ? -27.762 -5.667 38.610 1.00 81.81 95 ALA A CA 1
ATOM 737 C C . ALA A 1 95 ? -27.762 -5.876 40.133 1.00 81.81 95 ALA A C 1
ATOM 739 O O . ALA A 1 95 ? -28.796 -6.233 40.701 1.00 81.81 95 ALA A O 1
ATOM 740 N N . ALA A 1 96 ? -26.646 -5.575 40.806 1.00 80.19 96 ALA A N 1
ATOM 741 C CA . ALA A 1 96 ? -26.555 -5.619 42.263 1.00 80.19 96 ALA A CA 1
ATOM 742 C C . ALA A 1 96 ? -27.530 -4.631 42.928 1.00 80.19 96 ALA A C 1
ATOM 744 O O . ALA A 1 96 ? -28.224 -4.989 43.879 1.00 80.19 96 ALA A O 1
ATOM 745 N N . LEU A 1 97 ? -27.646 -3.409 42.399 1.00 79.06 97 LEU A N 1
ATOM 746 C CA . LEU A 1 97 ? -28.602 -2.412 42.885 1.00 79.06 97 LEU A CA 1
ATOM 747 C C . LEU A 1 97 ? -30.059 -2.814 42.631 1.00 79.06 97 LEU A C 1
ATOM 749 O O . LEU A 1 97 ? -30.897 -2.552 43.482 1.00 79.06 97 LEU A O 1
ATOM 753 N N . ARG A 1 98 ? -30.384 -3.485 41.519 1.00 74.69 98 ARG A N 1
ATOM 754 C CA . ARG A 1 98 ? -31.731 -4.049 41.297 1.00 74.69 98 ARG A CA 1
ATOM 755 C C . ARG A 1 98 ? -32.048 -5.193 42.256 1.00 74.69 98 ARG A C 1
ATOM 757 O O . ARG A 1 98 ? -33.193 -5.318 42.670 1.00 74.69 98 ARG A O 1
ATOM 764 N N . GLY A 1 99 ? -31.058 -6.015 42.605 1.00 66.75 99 GLY A N 1
ATOM 765 C CA . GLY A 1 99 ? -31.216 -7.083 43.597 1.00 66.75 99 GLY A CA 1
ATOM 766 C C . GLY A 1 99 ? -31.380 -6.563 45.029 1.00 66.75 99 GLY A C 1
ATOM 767 O O . GLY A 1 99 ? -32.115 -7.158 45.810 1.00 66.75 99 GLY A O 1
ATOM 768 N N . ASN A 1 100 ? -30.730 -5.440 45.352 1.00 63.28 100 ASN A N 1
ATOM 769 C CA . ASN A 1 100 ? -30.752 -4.817 46.681 1.00 63.28 100 ASN A CA 1
ATOM 770 C C . ASN A 1 100 ? -31.768 -3.668 46.819 1.00 63.28 100 ASN A C 1
ATOM 772 O O . ASN A 1 100 ? -31.970 -3.151 47.918 1.00 63.28 100 ASN A O 1
ATOM 776 N N . GLY A 1 101 ? -32.370 -3.223 45.717 1.00 53.19 101 GLY A N 1
ATOM 777 C CA . GLY A 1 101 ? -33.350 -2.146 45.698 1.00 53.19 101 GLY A CA 1
ATOM 778 C C . GLY A 1 101 ? -34.645 -2.567 46.385 1.00 53.19 101 GLY A C 1
ATOM 779 O O . GLY A 1 101 ? -35.075 -3.716 46.273 1.00 53.19 101 GLY A O 1
ATOM 780 N N . LEU A 1 102 ? -35.283 -1.630 47.095 1.00 51.62 102 LEU A N 1
ATOM 781 C CA . LEU A 1 102 ? -36.633 -1.840 47.614 1.00 51.62 102 LEU A CA 1
ATOM 782 C C . LEU A 1 102 ? -37.551 -2.223 46.4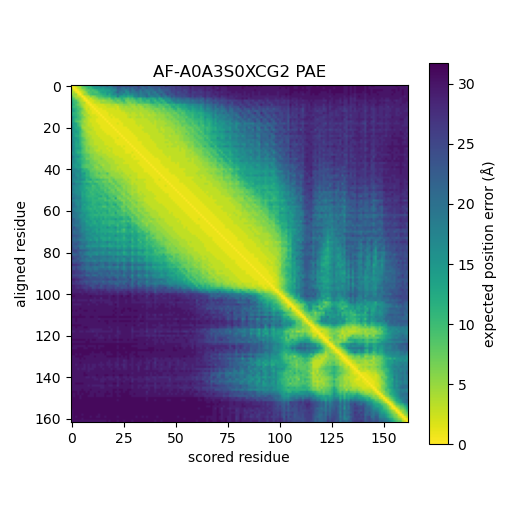41 1.00 51.62 102 LEU A C 1
ATOM 784 O O . LEU A 1 102 ? -37.547 -1.506 45.438 1.00 51.62 102 LEU A O 1
ATOM 788 N N . PRO A 1 103 ? -38.315 -3.328 46.536 1.00 57.22 103 PRO A N 1
ATOM 789 C CA . PRO A 1 103 ? -39.234 -3.713 45.477 1.00 57.22 103 PRO A CA 1
ATOM 790 C C . PRO A 1 103 ? -40.174 -2.541 45.207 1.00 57.22 103 PRO A C 1
ATOM 792 O O . PRO A 1 103 ? -40.767 -1.985 46.129 1.00 57.22 103 PRO A O 1
ATOM 795 N N . GLU A 1 104 ? -40.263 -2.133 43.947 1.00 53.19 104 GLU A N 1
ATOM 796 C CA . GLU A 1 104 ? -41.119 -1.029 43.535 1.00 53.19 104 GLU A CA 1
ATOM 797 C C . GLU A 1 104 ? -42.579 -1.466 43.736 1.00 53.19 104 GLU A C 1
ATOM 799 O O . GLU A 1 104 ? -43.118 -2.284 42.987 1.00 53.19 104 GLU A O 1
ATOM 804 N N . TYR A 1 105 ? -43.195 -1.010 44.828 1.00 54.00 105 TYR A N 1
ATOM 805 C CA . TYR A 1 105 ? -44.570 -1.359 45.165 1.00 54.00 105 TYR A CA 1
ATOM 806 C C . TYR A 1 105 ? -45.516 -0.556 44.275 1.00 54.00 105 TYR A C 1
ATOM 808 O O . TYR A 1 105 ? -45.705 0.645 44.470 1.00 54.00 105 TYR A O 1
ATOM 816 N N . GLN A 1 106 ? -46.144 -1.219 43.307 1.00 54.12 106 GLN A N 1
ATOM 817 C CA . GLN A 1 106 ? -47.173 -0.582 42.495 1.00 54.12 106 GLN A CA 1
ATOM 818 C C . GLN A 1 106 ? -48.502 -0.602 43.264 1.00 54.12 106 GLN A C 1
ATOM 820 O O . GLN A 1 106 ? -49.051 -1.668 43.563 1.00 54.12 106 GLN A O 1
ATOM 825 N N . MET A 1 107 ? -49.002 0.582 43.623 1.00 52.72 107 MET A N 1
ATOM 826 C CA . MET A 1 107 ? -50.297 0.763 44.280 1.00 52.72 107 MET A CA 1
ATOM 827 C C . MET A 1 107 ? -51.419 0.511 43.268 1.00 52.72 107 MET A C 1
ATOM 829 O O . MET A 1 107 ? -51.522 1.218 42.268 1.00 52.72 107 MET A O 1
ATOM 833 N N . LEU A 1 108 ? -52.252 -0.504 43.512 1.00 55.50 108 LEU A N 1
ATOM 834 C CA . LEU A 1 108 ? -53.281 -0.923 42.555 1.00 55.50 108 LEU A CA 1
ATOM 835 C C . LEU A 1 108 ? -54.656 -0.306 42.839 1.00 55.50 108 LEU A C 1
ATOM 837 O O . LEU A 1 108 ? -55.388 -0.016 41.895 1.00 55.50 108 LEU A O 1
ATOM 841 N N 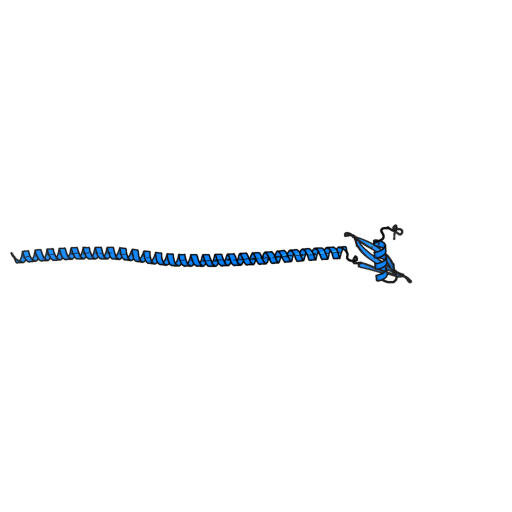. THR A 1 109 ? -55.054 -0.120 44.104 1.00 56.25 109 THR A N 1
ATOM 842 C CA . THR A 1 109 ? -56.367 0.459 44.465 1.00 56.25 109 THR A CA 1
ATOM 843 C C . THR A 1 109 ? -56.390 0.928 45.931 1.00 56.25 109 THR A C 1
ATOM 845 O O . THR A 1 109 ? -55.876 0.226 46.802 1.00 56.25 109 THR A O 1
ATOM 848 N N . GLU A 1 110 ? -57.018 2.078 46.208 1.00 54.09 110 GLU A N 1
ATOM 849 C CA . GLU A 1 110 ? -57.332 2.592 47.557 1.00 54.09 110 GLU A CA 1
ATOM 850 C C . GLU A 1 110 ? -58.828 2.376 47.837 1.00 54.09 110 GLU A C 1
ATOM 852 O O . GLU A 1 110 ? -59.671 2.755 47.020 1.00 54.09 110 GLU A O 1
ATOM 857 N N . ARG A 1 111 ? -59.183 1.759 48.971 1.00 54.75 111 ARG A N 1
ATOM 858 C CA . ARG A 1 111 ? -60.573 1.733 49.461 1.00 54.75 111 ARG A CA 1
ATOM 859 C C . ARG A 1 111 ? -60.646 2.382 50.841 1.00 54.75 111 ARG A C 1
ATOM 861 O O . ARG A 1 111 ? -59.894 2.018 51.742 1.00 54.75 111 ARG A O 1
ATOM 868 N N . PHE A 1 112 ? -61.554 3.343 50.985 1.00 49.66 112 PHE A N 1
ATOM 869 C CA . PHE A 1 112 ? -61.736 4.136 52.199 1.00 49.66 112 PHE A CA 1
ATOM 870 C C . PHE A 1 112 ? -62.740 3.465 53.143 1.00 49.66 112 PHE A C 1
ATOM 872 O O . PHE A 1 112 ? -63.859 3.162 52.732 1.00 49.66 112 PHE A O 1
ATOM 879 N N . GLY A 1 113 ? -62.345 3.256 54.399 1.00 54.41 113 GLY A N 1
ATOM 880 C CA . GLY A 1 113 ? -63.248 3.009 55.523 1.00 54.41 113 GLY A CA 1
ATOM 881 C C . GLY A 1 113 ? -63.114 4.124 56.565 1.00 54.41 113 GLY A C 1
ATOM 882 O O . GLY A 1 113 ? -62.109 4.830 56.587 1.00 54.41 113 GLY A O 1
ATOM 883 N N . ASP A 1 114 ? -64.107 4.274 57.446 1.00 55.00 114 ASP A N 1
ATOM 884 C CA . ASP A 1 114 ? -64.241 5.408 58.385 1.00 55.00 114 ASP A CA 1
ATOM 885 C C . ASP A 1 114 ? -63.108 5.558 59.427 1.00 55.00 114 ASP A C 1
ATOM 887 O O . ASP A 1 114 ? -63.084 6.544 60.165 1.00 55.00 114 ASP A O 1
ATOM 891 N N . LYS A 1 115 ? -62.171 4.603 59.523 1.00 56.25 115 LYS A N 1
ATOM 892 C CA . LYS A 1 115 ? -61.032 4.658 60.465 1.00 56.25 115 LYS A CA 1
ATOM 893 C C . LYS A 1 115 ? -59.685 4.241 59.872 1.00 56.25 115 LYS A C 1
ATOM 895 O O . LYS A 1 115 ? -58.684 4.828 60.259 1.00 56.25 115 LYS A O 1
ATOM 900 N N . ASP A 1 116 ? -59.664 3.314 58.911 1.00 57.25 116 ASP A N 1
ATOM 901 C CA . ASP A 1 116 ? -58.443 2.822 58.261 1.00 57.25 116 ASP A CA 1
ATOM 902 C C . ASP A 1 116 ? -58.611 2.771 56.735 1.00 57.25 116 ASP A C 1
ATOM 904 O O . ASP A 1 116 ? -59.676 2.415 56.219 1.00 57.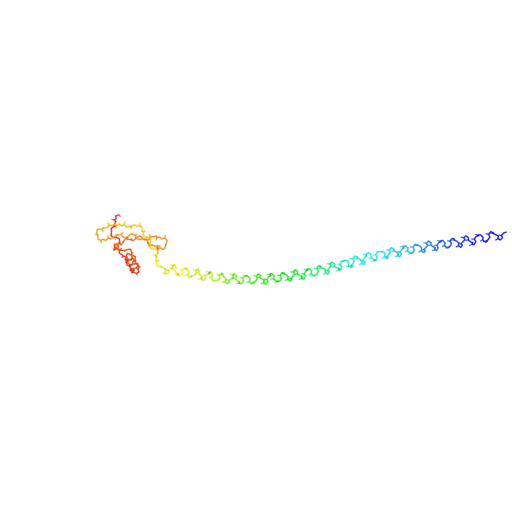25 116 ASP A O 1
ATOM 908 N N . LYS A 1 117 ? -57.542 3.105 56.001 1.00 64.62 117 LYS A N 1
ATOM 909 C CA . LYS A 1 117 ? -57.481 2.959 54.541 1.00 64.62 117 LYS A CA 1
ATOM 910 C C . LYS A 1 117 ? -56.943 1.576 54.190 1.00 64.62 117 LYS A C 1
ATOM 912 O O . LYS A 1 117 ? -55.943 1.130 54.756 1.00 64.62 117 LYS A O 1
ATOM 917 N N . LEU A 1 118 ? -57.599 0.895 53.253 1.00 64.56 118 LEU A N 1
ATOM 918 C CA . LEU A 1 118 ? -57.163 -0.410 52.766 1.00 64.56 118 LEU A CA 1
ATOM 919 C C . LEU A 1 118 ? -56.325 -0.228 51.497 1.00 64.56 118 LEU A C 1
ATOM 921 O O . LEU A 1 118 ? -56.824 0.252 50.475 1.00 64.56 118 LEU A O 1
ATOM 925 N N . TRP A 1 119 ? -55.054 -0.619 51.581 1.00 63.44 119 TRP A N 1
ATOM 926 C CA . TRP A 1 119 ? -54.059 -0.488 50.520 1.00 63.44 119 TRP A CA 1
ATOM 927 C C . TRP A 1 119 ? -53.828 -1.837 49.841 1.00 63.44 119 TRP A C 1
ATOM 929 O O . TRP A 1 119 ? -53.444 -2.807 50.497 1.00 63.44 119 TRP A O 1
ATOM 939 N N . LEU A 1 120 ? -54.044 -1.896 48.523 1.00 63.66 120 LEU A N 1
ATOM 940 C CA . LEU A 1 120 ? -53.693 -3.042 47.680 1.00 63.66 120 LEU A CA 1
ATOM 941 C C . LEU A 1 120 ? -52.351 -2.784 46.988 1.00 63.66 120 LEU A C 1
ATOM 943 O O . LEU A 1 120 ? -52.243 -1.903 46.130 1.00 63.66 120 LEU A O 1
ATOM 947 N N . LEU A 1 121 ? -51.339 -3.563 47.362 1.00 64.50 121 LEU A N 1
ATOM 948 C CA . LEU A 1 121 ? -49.951 -3.408 46.927 1.00 64.50 121 LEU A CA 1
ATOM 949 C C . LEU A 1 121 ? -49.515 -4.667 46.166 1.00 64.50 121 LEU A C 1
ATOM 951 O O . LEU A 1 121 ? -49.746 -5.792 46.620 1.00 64.50 121 LEU A O 1
ATOM 955 N N . ALA A 1 122 ? -48.901 -4.489 44.995 1.00 62.00 122 ALA A N 1
ATOM 956 C CA . ALA A 1 122 ? -48.284 -5.578 44.242 1.00 62.00 122 ALA A CA 1
ATOM 957 C C . ALA A 1 122 ? -46.775 -5.618 44.495 1.00 62.00 122 ALA A C 1
ATOM 959 O O . ALA A 1 122 ? -46.089 -4.615 44.313 1.00 62.00 122 ALA A O 1
ATOM 960 N N . VAL A 1 123 ? -46.266 -6.790 44.882 1.00 62.75 123 VAL A N 1
ATOM 961 C CA . VAL A 1 123 ? -44.829 -7.047 45.039 1.00 62.75 123 VAL A CA 1
ATOM 962 C C . VAL A 1 123 ? -44.341 -7.852 43.837 1.00 62.75 123 VAL A C 1
ATOM 964 O O . VAL A 1 123 ? -44.845 -8.960 43.615 1.00 62.75 123 VAL A O 1
ATOM 967 N N . PRO A 1 124 ? -43.369 -7.353 43.057 1.00 55.12 124 PRO A N 1
ATOM 968 C CA . PRO A 1 124 ? -42.753 -8.136 41.998 1.00 55.12 124 PRO A CA 1
ATOM 969 C C . PRO A 1 124 ? -41.823 -9.193 42.615 1.00 55.12 124 PRO A C 1
ATOM 971 O O . PRO A 1 124 ? -40.673 -8.915 42.937 1.00 55.12 124 PRO A O 1
ATOM 974 N N . GLN A 1 125 ? -42.307 -10.426 42.787 1.00 54.94 125 GLN A N 1
ATOM 975 C CA . GLN A 1 125 ? -41.460 -11.583 43.093 1.00 54.94 125 GLN A CA 1
ATOM 976 C C . GLN A 1 125 ? -41.316 -12.446 41.840 1.00 54.94 125 GLN A C 1
ATOM 978 O O . GLN A 1 125 ? -42.305 -12.955 41.319 1.00 54.94 125 GLN A O 1
ATOM 983 N N . GLY A 1 126 ? -40.083 -12.622 41.352 1.00 49.12 126 GLY A N 1
ATOM 984 C CA . GLY A 1 126 ? -39.740 -13.675 40.386 1.00 49.12 126 GLY A CA 1
ATOM 985 C C . GLY A 1 126 ? -40.682 -13.800 39.179 1.00 49.12 126 GLY A C 1
ATOM 986 O O . GLY A 1 126 ? -41.066 -14.907 38.815 1.00 49.12 126 GLY A O 1
ATOM 987 N N . GLY A 1 127 ? -41.104 -12.676 38.590 1.00 48.91 127 GLY A N 1
ATOM 988 C CA . GLY A 1 127 ? -41.952 -12.658 37.393 1.00 48.91 127 GLY A CA 1
ATOM 989 C C . GLY A 1 127 ? -43.463 -12.826 37.618 1.00 48.91 127 GLY A C 1
ATOM 990 O O . GLY A 1 127 ? -44.204 -12.816 36.637 1.00 48.91 127 GLY A O 1
ATOM 991 N N . LYS A 1 128 ? -43.959 -12.934 38.863 1.00 43.62 128 LYS A N 1
ATOM 992 C CA . LYS A 1 128 ? -45.402 -12.882 39.174 1.00 43.62 128 LYS A CA 1
ATOM 993 C C . LYS A 1 128 ? -45.693 -11.853 40.277 1.00 43.62 128 LYS A C 1
ATOM 995 O O . LYS A 1 128 ? -45.086 -11.926 41.343 1.00 43.62 128 LYS A O 1
ATOM 1000 N N . PRO A 1 129 ? -46.628 -10.905 40.071 1.00 55.50 129 PRO A N 1
ATOM 1001 C CA . PRO A 1 129 ? -46.979 -9.946 41.112 1.00 55.50 129 PRO A CA 1
ATOM 1002 C C . PRO A 1 129 ? -47.769 -10.646 42.228 1.00 55.50 129 PRO A C 1
ATOM 1004 O O . PRO A 1 129 ? -48.907 -11.071 42.017 1.00 55.50 129 PRO A O 1
ATOM 1007 N N . ALA A 1 130 ? -47.181 -10.757 43.420 1.00 59.97 130 ALA A N 1
ATOM 1008 C CA . ALA A 1 130 ? -47.906 -11.167 44.619 1.00 59.97 130 ALA A CA 1
ATOM 1009 C C . ALA A 1 130 ? -48.751 -9.979 45.108 1.00 59.97 130 ALA A C 1
ATOM 1011 O O . ALA A 1 130 ? -48.223 -8.883 45.300 1.00 59.97 130 ALA A O 1
ATOM 1012 N N . ARG A 1 131 ? -50.065 -10.176 45.269 1.00 62.16 131 ARG A N 1
ATOM 1013 C CA . ARG A 1 131 ? -51.006 -9.131 45.704 1.00 62.16 131 ARG A CA 1
ATOM 1014 C C . ARG A 1 131 ? -51.194 -9.207 47.213 1.00 62.16 131 ARG A C 1
ATOM 1016 O O . ARG A 1 131 ? -51.564 -10.260 47.723 1.00 62.16 131 ARG A O 1
ATOM 1023 N N . TRP A 1 132 ? -50.985 -8.090 47.898 1.00 66.19 132 TRP A N 1
ATOM 1024 C CA . TRP A 1 132 ? -51.162 -7.973 49.342 1.00 66.19 132 TRP A CA 1
ATOM 1025 C C . TRP A 1 132 ? -52.148 -6.854 49.664 1.00 66.19 132 TRP A C 1
ATOM 1027 O O . TRP A 1 132 ? -52.141 -5.811 49.012 1.00 66.19 132 TRP A O 1
ATOM 1037 N N . ALA A 1 133 ? -52.986 -7.073 50.676 1.00 65.62 133 ALA A N 1
ATOM 1038 C CA . ALA A 1 133 ? -53.879 -6.061 51.227 1.00 65.62 133 ALA A CA 1
ATOM 1039 C C . ALA A 1 133 ? -53.430 -5.720 52.653 1.00 65.62 133 ALA A C 1
ATOM 1041 O O . ALA A 1 133 ? -53.279 -6.618 53.484 1.00 65.62 133 ALA A O 1
ATOM 1042 N N . VAL A 1 134 ? -53.205 -4.437 52.937 1.00 68.12 134 VAL A N 1
ATOM 1043 C CA . VAL A 1 134 ? -52.819 -3.951 54.271 1.00 68.12 134 VAL A CA 1
ATOM 1044 C C . VAL A 1 134 ? -53.699 -2.768 54.654 1.00 68.12 134 VAL A C 1
ATOM 1046 O O . VAL A 1 134 ? -53.865 -1.835 53.872 1.00 68.12 134 VAL A O 1
ATOM 1049 N N . ALA A 1 135 ? -54.266 -2.807 55.859 1.00 68.12 135 ALA A N 1
ATOM 1050 C CA . ALA A 1 135 ? -54.924 -1.655 56.462 1.00 68.12 135 ALA A CA 1
ATOM 1051 C C . ALA A 1 135 ? -53.860 -0.770 57.126 1.00 68.12 135 ALA A C 1
ATOM 1053 O O . ALA A 1 135 ? -53.109 -1.252 57.977 1.00 68.12 135 ALA A O 1
ATOM 1054 N N . ALA A 1 136 ? -53.755 0.488 56.702 1.00 66.31 136 ALA A N 1
ATOM 1055 C CA . ALA A 1 136 ? -52.798 1.445 57.251 1.00 66.31 136 ALA A CA 1
ATOM 1056 C C . ALA A 1 136 ? -53.313 2.889 57.101 1.00 66.31 136 ALA A C 1
ATOM 1058 O O . ALA A 1 136 ? -54.046 3.181 56.150 1.00 66.31 136 ALA A O 1
ATOM 1059 N N . PRO A 1 137 ? -52.920 3.813 57.993 1.00 67.94 137 PRO A N 1
ATOM 1060 C CA . PRO A 1 137 ? -53.343 5.212 57.915 1.00 67.94 137 PRO A CA 1
ATOM 1061 C C . PRO A 1 137 ? -52.728 5.963 56.719 1.00 67.94 137 PRO A C 1
ATOM 1063 O O . PRO A 1 137 ? -53.356 6.870 56.170 1.00 67.94 137 PRO A O 1
ATOM 1066 N N . ASP A 1 138 ? -51.539 5.562 56.268 1.00 69.50 138 ASP A N 1
ATOM 1067 C CA . ASP A 1 138 ? -50.776 6.208 55.199 1.00 69.50 138 ASP A CA 1
ATOM 1068 C C . ASP A 1 138 ? -49.977 5.198 54.350 1.00 69.50 138 ASP A C 1
ATOM 1070 O O . ASP A 1 138 ? -49.692 4.071 54.767 1.00 69.50 138 ASP A O 1
ATOM 1074 N N . ALA A 1 139 ? -49.611 5.614 53.133 1.00 62.16 139 ALA A N 1
ATOM 1075 C CA . ALA A 1 139 ? -48.935 4.765 52.152 1.00 62.16 139 ALA A CA 1
ATOM 1076 C C . ALA A 1 139 ? -47.518 4.341 52.585 1.00 62.16 139 ALA A C 1
ATOM 1078 O O . ALA A 1 139 ? -47.076 3.246 52.234 1.00 62.16 139 ALA A O 1
ATOM 1079 N N . GLN A 1 140 ? -46.813 5.183 53.350 1.00 66.44 140 GLN A N 1
ATOM 1080 C CA . GLN A 1 140 ? -45.464 4.878 53.834 1.00 66.44 140 GLN A CA 1
ATOM 1081 C C . GLN A 1 140 ? -45.525 3.788 54.909 1.00 66.44 140 GLN A C 1
ATOM 1083 O O . GLN A 1 140 ? -44.841 2.772 54.784 1.00 66.44 140 GLN A O 1
ATOM 1088 N N . THR A 1 141 ? -46.442 3.909 55.874 1.00 67.12 141 THR A N 1
ATOM 1089 C CA . THR A 1 141 ? -46.694 2.862 56.877 1.00 67.12 141 THR A CA 1
ATOM 1090 C C . THR A 1 141 ? -47.158 1.547 56.244 1.00 67.12 141 THR A C 1
ATOM 1092 O O . THR A 1 141 ? -46.740 0.474 56.680 1.00 67.12 141 THR A O 1
ATOM 1095 N N . ALA A 1 142 ? -47.973 1.587 55.182 1.00 66.06 142 ALA A N 1
ATOM 1096 C CA . ALA A 1 142 ? -48.380 0.381 54.454 1.00 66.06 142 ALA A CA 1
ATOM 1097 C C . ALA A 1 142 ? -47.180 -0.355 53.821 1.00 66.06 142 ALA A C 1
ATOM 1099 O O . ALA A 1 142 ? -47.065 -1.579 53.940 1.00 66.06 142 ALA A O 1
ATOM 1100 N N . ALA A 1 143 ? -46.267 0.389 53.185 1.00 64.44 143 ALA A N 1
ATOM 1101 C CA . ALA A 1 143 ? -45.052 -0.157 52.581 1.00 64.44 143 ALA A CA 1
ATOM 1102 C C . ALA A 1 143 ? -44.071 -0.706 53.635 1.00 64.44 143 ALA A C 1
ATOM 1104 O O . ALA A 1 143 ? -43.475 -1.766 53.434 1.00 64.44 143 ALA A O 1
ATOM 1105 N N . GLU A 1 144 ? -43.943 -0.039 54.786 1.00 66.56 144 GLU A N 1
ATOM 1106 C CA . GLU A 1 144 ? -43.119 -0.506 55.907 1.00 66.56 144 GLU A CA 1
ATOM 1107 C C . GLU A 1 144 ? -43.675 -1.764 56.589 1.00 66.56 144 GLU A C 1
ATOM 1109 O O . GLU A 1 144 ? -42.919 -2.659 56.977 1.00 66.56 144 GLU A O 1
ATOM 1114 N N . LEU A 1 145 ? -44.998 -1.868 56.738 1.00 66.88 145 LEU A N 1
ATOM 1115 C CA . LEU A 1 145 ? -45.637 -3.067 57.287 1.00 66.88 145 LEU A CA 1
ATOM 1116 C C . LEU A 1 145 ? -45.442 -4.278 56.369 1.00 66.88 145 LEU A C 1
ATOM 1118 O O . LEU A 1 145 ? -45.252 -5.394 56.861 1.00 66.88 145 LEU A O 1
ATOM 1122 N N . LEU A 1 146 ? -45.440 -4.073 55.048 1.00 64.88 146 LEU A N 1
ATOM 1123 C CA . LEU A 1 146 ? -45.117 -5.128 54.089 1.00 64.88 146 LEU A CA 1
ATOM 1124 C C . LEU A 1 146 ? -43.636 -5.494 54.096 1.00 64.88 146 LEU A C 1
ATOM 1126 O O . LEU A 1 146 ? -43.324 -6.682 54.134 1.00 64.88 146 LEU A O 1
ATOM 1130 N N . SER A 1 147 ? -42.720 -4.523 54.120 1.00 61.25 147 SER A N 1
ATOM 1131 C CA . SER A 1 147 ? -41.280 -4.819 54.143 1.00 61.25 147 SER A CA 1
ATOM 1132 C C . SER A 1 147 ? -40.867 -5.595 55.404 1.00 61.25 147 SER A C 1
ATOM 1134 O O . SER A 1 147 ? -40.070 -6.534 55.323 1.00 61.25 147 SER A O 1
ATOM 1136 N N . LYS A 1 148 ? -41.484 -5.294 56.556 1.00 61.94 148 LYS A N 1
ATOM 1137 C CA . LYS A 1 148 ? -41.312 -6.050 57.812 1.00 61.94 148 LYS A CA 1
ATOM 1138 C C . LYS A 1 148 ? -41.956 -7.444 57.780 1.00 61.94 148 LYS A C 1
ATOM 1140 O O . LYS A 1 148 ? -41.406 -8.374 58.361 1.00 61.94 148 LYS A O 1
ATOM 1145 N N . LYS A 1 149 ? -43.101 -7.624 57.108 1.00 58.62 149 LYS A N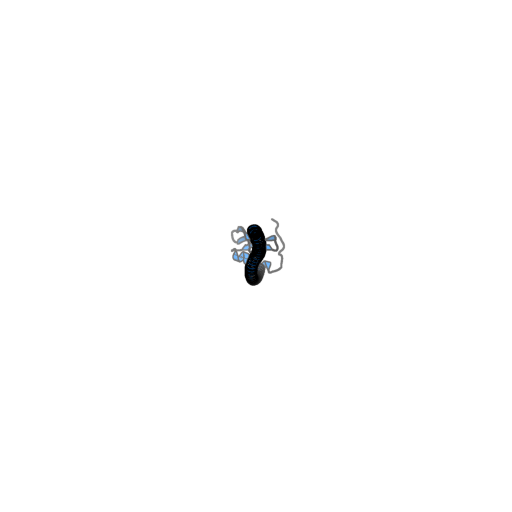 1
ATOM 1146 C CA . LYS A 1 149 ? -43.763 -8.940 56.987 1.00 58.62 149 LYS A CA 1
ATOM 1147 C C . LYS A 1 149 ? -43.114 -9.864 55.958 1.00 58.62 149 LYS A C 1
ATOM 1149 O O . LYS A 1 149 ? -43.118 -11.067 56.166 1.00 58.62 149 LYS A O 1
ATOM 1154 N N . VAL A 1 150 ? -42.554 -9.337 54.870 1.00 52.97 150 VAL A N 1
ATOM 1155 C CA . VAL A 1 150 ? -41.897 -10.146 53.824 1.00 52.97 150 VAL A CA 1
ATOM 1156 C C . VAL A 1 150 ? -40.516 -10.649 54.276 1.00 52.97 150 VAL A C 1
ATOM 1158 O O . VAL A 1 150 ? -40.076 -11.705 53.832 1.00 52.97 150 VAL A O 1
ATOM 1161 N N . THR A 1 151 ? -39.850 -9.942 55.195 1.00 46.88 151 THR A N 1
ATOM 1162 C CA . THR A 1 151 ? -38.582 -10.378 55.817 1.00 46.88 151 THR A CA 1
ATOM 1163 C C . THR A 1 151 ? -38.776 -11.427 56.918 1.00 46.88 151 THR A C 1
ATOM 1165 O O . THR A 1 151 ? -37.892 -12.252 57.144 1.00 46.88 151 THR A O 1
ATOM 1168 N N . ALA A 1 152 ? -39.943 -11.457 57.563 1.00 40.44 152 ALA A N 1
ATOM 1169 C CA . ALA A 1 152 ? -40.337 -12.520 58.476 1.00 40.44 152 ALA A CA 1
ATOM 1170 C C . ALA A 1 152 ? -40.999 -13.656 57.683 1.00 40.44 152 ALA A C 1
ATOM 1172 O O . ALA A 1 152 ? -42.186 -13.607 57.374 1.00 40.44 152 ALA A O 1
ATOM 1173 N N . ALA A 1 153 ? -40.235 -14.696 57.351 1.00 43.44 153 ALA A N 1
ATOM 1174 C CA . ALA A 1 153 ? -40.775 -15.941 56.819 1.00 43.44 153 ALA A CA 1
ATOM 1175 C C . ALA A 1 153 ? -41.818 -16.538 57.786 1.00 43.44 153 ALA A C 1
ATOM 1177 O O . ALA A 1 153 ? -41.491 -17.285 58.701 1.00 43.44 153 ALA A O 1
ATOM 1178 N N . SER A 1 154 ? -43.085 -16.190 57.588 1.00 33.91 154 SER A N 1
ATOM 1179 C CA . SER A 1 154 ? -44.245 -16.888 58.126 1.00 33.91 154 SER A CA 1
ATOM 1180 C C . SER A 1 154 ? -45.452 -16.458 57.312 1.00 33.91 154 SER A C 1
ATOM 1182 O O . SER A 1 154 ? -45.975 -15.357 57.480 1.00 33.91 154 SER A O 1
ATOM 1184 N N . ALA A 1 155 ? -45.906 -17.343 56.431 1.00 39.25 155 ALA A N 1
ATOM 1185 C CA . ALA A 1 155 ? -47.244 -17.266 55.874 1.00 39.25 155 ALA A CA 1
ATOM 1186 C C . ALA A 1 155 ? -48.268 -17.106 57.014 1.00 39.25 155 ALA A C 1
ATOM 1188 O O . ALA A 1 155 ? -48.275 -17.930 57.930 1.00 39.25 155 ALA A O 1
ATOM 1189 N N . PRO A 1 156 ? -49.160 -16.106 56.985 1.00 38.59 156 PRO A N 1
ATOM 1190 C CA . PRO A 1 156 ? -50.467 -16.272 57.575 1.00 38.59 156 PRO A CA 1
ATOM 1191 C C . PRO A 1 156 ? -51.365 -16.930 56.531 1.00 38.59 156 PRO A C 1
ATOM 1193 O O . PRO A 1 156 ? -51.429 -16.509 55.374 1.00 38.59 156 PRO A O 1
ATOM 1196 N N . ALA A 1 157 ? -52.009 -18.009 56.964 1.00 34.69 157 ALA A N 1
ATOM 1197 C CA . ALA A 1 157 ? -53.036 -18.714 56.229 1.00 34.69 157 ALA A CA 1
ATOM 1198 C C . ALA A 1 157 ? -54.019 -17.732 55.582 1.00 34.69 157 ALA A C 1
ATOM 1200 O O . ALA A 1 157 ? -54.491 -16.781 56.206 1.00 34.69 157 ALA A O 1
ATOM 1201 N N . VAL A 1 158 ? -54.315 -17.996 54.314 1.00 39.12 158 VAL A N 1
ATOM 1202 C CA . VAL A 1 158 ? -55.474 -17.450 53.621 1.00 39.12 158 VAL A CA 1
ATOM 1203 C C . VAL A 1 158 ? -56.709 -17.956 54.366 1.00 39.12 158 VAL A C 1
ATOM 1205 O O . VAL A 1 158 ? -57.155 -19.076 54.143 1.00 39.12 158 VAL A O 1
ATOM 1208 N N . GLU A 1 159 ? -57.242 -17.144 55.271 1.00 31.36 159 GLU A N 1
ATOM 1209 C CA . GLU A 1 159 ? -58.635 -17.225 55.695 1.00 31.36 159 GLU A CA 1
ATOM 1210 C C . GLU A 1 159 ? -59.366 -16.032 55.086 1.00 31.36 159 GLU A C 1
ATOM 1212 O O . GLU A 1 159 ? -59.043 -14.877 55.359 1.00 31.36 159 GLU A O 1
ATOM 1217 N N . GLY A 1 160 ? -60.330 -16.336 54.218 1.00 29.11 160 GLY A N 1
ATOM 1218 C CA . GLY A 1 160 ? -61.220 -15.353 53.611 1.00 29.11 160 GLY A CA 1
ATOM 12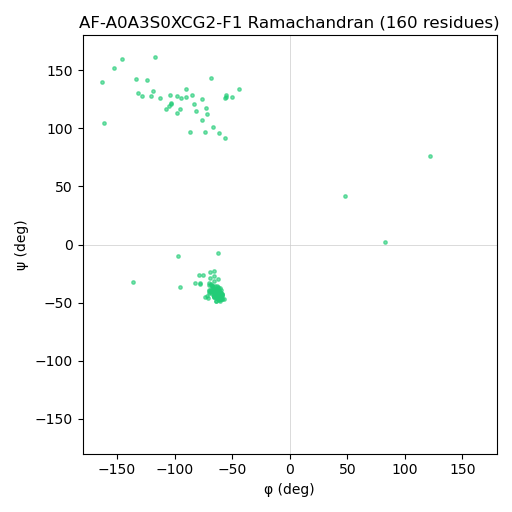19 C C . GLY A 1 160 ? -61.162 -15.346 52.090 1.00 29.11 160 GLY A C 1
ATOM 1220 O O . GLY A 1 160 ? -60.594 -14.440 51.487 1.00 29.11 160 GLY A O 1
ATOM 1221 N N . GLN A 1 161 ? -61.794 -16.346 51.472 1.00 26.95 161 GLN A N 1
ATOM 1222 C CA . GLN A 1 161 ? -62.411 -16.165 50.159 1.00 26.95 161 GLN A CA 1
ATOM 1223 C C . GLN A 1 161 ? -63.405 -15.002 50.241 1.00 26.95 161 GLN A C 1
ATOM 1225 O O . GLN A 1 161 ? -64.311 -15.056 51.070 1.00 26.95 161 GLN A O 1
ATOM 1230 N N . LEU A 1 162 ? -63.256 -14.024 49.350 1.00 29.27 162 LEU A N 1
ATOM 1231 C CA . LEU A 1 162 ? -64.344 -13.304 48.684 1.00 29.27 162 LEU A CA 1
ATOM 1232 C C . LEU A 1 162 ? -63.884 -12.966 47.262 1.00 29.27 162 LEU A C 1
ATOM 1234 O O . LEU A 1 162 ? -62.796 -12.361 47.126 1.00 29.27 162 LEU A O 1
#

Nearest PDB structures (foldseek):
  3p1x-assembly3_A  TM=4.899E-01  e=2.352E-02  Homo sapiens
  2dmy-assembly1_A  TM=5.843E-01  e=7.009E-02  Homo sapiens
  5dv7-assembly1_C  TM=4.958E-01  e=2.822E-02  Mus musculus
  2l33-assembly1_A  TM=5.097E-01  e=1.210E-01  Homo sapiens
  9d5k-assembly1_B  TM=4.825E-01  e=2.219E-01  Homo sapiens

Sequence (162 aa):
MLVALGRSDLMVLTMEALLLLACAVWVLASVVRILSHILAVQRRRSSLSKRHNTLERDLETVQHSVRQQESALHTVEKAFAAKQEELEAAEATLAALRGNGLPEYQMLTERFGDKDKLWLLAVPQGGKPARWAVAAPDAQTAAELLSKKVTAASAPAVEGQL

Organism: NCBI:txid92933

Mean predicted aligned error: 17.73 Å